Protein AF-A0A6G3SMY7-F1 (afdb_monomer)

Mean predicted aligned error: 5.24 Å

Sequence (106 aa):
ARAGHSLGAVRQVLLTHPHDGPAVELPALLPPAGRVPDGQVLTLISGHRVRAVAMDAPGTGYEVTGPEGERLLYLPPGAAPSGLPEQLDRSLDMVVLDVIGRPDAV

Nearest PDB structures (foldseek):
  8cbl-assembly1_E  TM=7.380E-01  e=1.452E+00  Homo sapiens
  9ey2-assembly1_E  TM=5.933E-01  e=1.200E+00  Homo sapiens
  9ey1-assembly1_E  TM=6.033E-01  e=2.573E+00  Homo sapiens
  8z1g-assembly1_A  TM=5.705E-01  e=5.178E+00  Homo sapiens

Foldseek 3Di:
DDPPPDDQPADAAEWWAAPPDDDDDDDPSHDDYDHAPAQDWDQDPQLKIWHWFAKPDGTTKIWIAHNVGAIETEHDELIAGPDDDPVCVDPHPYYHYHCPNCVPND

Secondary structure (DSSP, 8-state):
-BTTTB-TT---EE--S-TTSPPPP--TTSPPEE-PPTT-EEEPTTS-EEEEE-BSSSS-EEEEE-TT--EEEE--TT--BSS--GGGGSPPSEEE--TTT-TT--

pLDDT: mean 87.0, std 10.45, range [49.41, 96.81]

Organism: Streptomyces anulatus (NCBI:txid1892)

Radius of gyration: 14.19 Å; Cα contacts (8 Å, |Δi|>4): 180; chains: 1; bounding box: 31×36×30 Å

Structure (mmCIF, N/CA/C/O backbone):
data_AF-A0A6G3SMY7-F1
#
_entry.id   AF-A0A6G3SMY7-F1
#
loop_
_atom_site.group_PDB
_atom_site.id
_atom_site.type_symbol
_atom_site.label_atom_id
_atom_site.label_alt_id
_atom_site.label_comp_id
_atom_site.label_asym_id
_atom_site.label_entity_id
_atom_site.label_seq_id
_atom_site.pdbx_PDB_ins_code
_atom_site.Cartn_x
_atom_site.Cartn_y
_atom_site.Cartn_z
_atom_site.occupancy
_atom_site.B_iso_or_equiv
_atom_site.auth_seq_id
_atom_site.auth_comp_id
_atom_site.auth_asym_id
_atom_site.auth_atom_id
_atom_site.pdbx_PDB_model_num
ATOM 1 N N . ALA A 1 1 ? -15.317 6.825 -0.428 1.00 76.75 1 ALA A N 1
ATOM 2 C CA . ALA A 1 1 ? -15.037 7.347 -1.783 1.00 76.75 1 ALA A CA 1
ATOM 3 C C . ALA A 1 1 ? -15.687 6.403 -2.781 1.00 76.75 1 ALA A C 1
ATOM 5 O O . ALA A 1 1 ? -15.943 5.262 -2.409 1.00 76.75 1 ALA A O 1
ATOM 6 N N . ARG A 1 2 ? -15.983 6.840 -4.004 1.00 79.38 2 ARG A N 1
ATOM 7 C CA . ARG A 1 2 ? -16.473 5.949 -5.062 1.00 79.38 2 ARG A CA 1
ATOM 8 C C . ARG A 1 2 ? -15.649 6.189 -6.318 1.00 79.38 2 ARG A C 1
ATOM 10 O O . ARG A 1 2 ? -15.608 7.317 -6.809 1.00 79.38 2 ARG A O 1
ATOM 17 N N . ALA A 1 3 ? -15.009 5.136 -6.822 1.00 77.31 3 ALA A N 1
ATOM 18 C CA . ALA A 1 3 ? -14.220 5.199 -8.048 1.00 77.31 3 ALA A CA 1
ATOM 19 C C . ALA A 1 3 ? -15.041 5.822 -9.192 1.00 77.31 3 ALA A C 1
ATOM 21 O O . ALA A 1 3 ? -16.229 5.525 -9.350 1.00 77.31 3 ALA A O 1
ATOM 22 N N . GLY A 1 4 ? -14.429 6.754 -9.927 1.00 79.25 4 GLY A N 1
ATOM 23 C CA . GLY A 1 4 ? -15.070 7.484 -11.027 1.00 79.25 4 GLY A CA 1
ATOM 24 C C . GLY A 1 4 ? -16.178 8.472 -10.632 1.00 79.25 4 GLY A C 1
ATOM 25 O O . GLY A 1 4 ? -16.770 9.070 -11.519 1.00 79.25 4 GLY A O 1
ATOM 26 N N . HIS A 1 5 ? -16.477 8.655 -9.338 1.00 84.75 5 HIS A N 1
ATOM 27 C CA . HIS A 1 5 ? -17.589 9.507 -8.891 1.00 84.75 5 HIS A CA 1
ATOM 28 C C . HIS A 1 5 ? -17.195 10.503 -7.798 1.00 84.75 5 HIS A C 1
ATOM 30 O O . HIS A 1 5 ? -17.542 11.677 -7.883 1.00 84.75 5 HIS A O 1
ATOM 36 N N . SER A 1 6 ? -16.508 10.061 -6.738 1.00 86.19 6 SER A N 1
ATOM 37 C CA . SER A 1 6 ? -16.157 10.946 -5.623 1.00 86.19 6 SER A CA 1
ATOM 38 C C . SER A 1 6 ? -14.886 10.530 -4.892 1.00 86.19 6 SER A C 1
ATOM 40 O O . SER A 1 6 ? -14.689 9.363 -4.544 1.00 86.19 6 SER A O 1
ATOM 42 N N . LEU A 1 7 ? -14.058 11.529 -4.579 1.00 88.38 7 LEU A N 1
ATOM 43 C CA . LEU A 1 7 ? -12.830 11.377 -3.794 1.00 88.38 7 LEU A CA 1
ATOM 44 C C . LEU A 1 7 ? -12.930 11.985 -2.386 1.00 88.38 7 LEU A C 1
ATOM 46 O O . LEU A 1 7 ? -12.088 11.694 -1.549 1.00 88.38 7 LEU A O 1
ATOM 50 N N . GLY A 1 8 ? -13.988 12.741 -2.065 1.00 87.50 8 GLY A N 1
ATOM 51 C CA . GLY A 1 8 ? -14.098 13.499 -0.800 1.00 87.50 8 GLY A CA 1
ATOM 52 C C . GLY A 1 8 ? -14.148 12.668 0.496 1.00 87.50 8 GLY A C 1
ATOM 53 O O . GLY A 1 8 ? -14.113 13.208 1.599 1.00 87.50 8 GLY A O 1
ATOM 54 N N . ALA A 1 9 ? -14.223 11.342 0.385 1.00 89.56 9 ALA A N 1
ATOM 55 C CA . ALA A 1 9 ? -14.131 10.426 1.521 1.00 89.56 9 ALA A CA 1
ATOM 56 C C . ALA A 1 9 ? -12.773 9.705 1.613 1.00 89.56 9 ALA A C 1
ATOM 58 O O . ALA A 1 9 ? -12.607 8.870 2.496 1.00 89.56 9 ALA A O 1
ATOM 59 N N . VAL A 1 10 ? -11.809 10.005 0.735 1.00 92.38 10 VAL A N 1
ATOM 60 C CA . VAL A 1 10 ? -10.422 9.539 0.880 1.00 92.38 10 VAL A CA 1
ATOM 61 C C . VAL A 1 10 ? -9.772 10.294 2.037 1.00 92.38 10 VAL A C 1
ATOM 63 O O . VAL A 1 10 ? -9.892 11.513 2.134 1.00 92.38 10 VAL A O 1
ATOM 66 N N . ARG A 1 11 ? -9.114 9.562 2.939 1.00 90.69 11 ARG A N 1
ATOM 67 C CA . ARG A 1 11 ? -8.450 10.127 4.129 1.00 90.69 11 ARG A CA 1
ATOM 68 C C . ARG A 1 11 ? -6.954 9.860 4.183 1.00 90.69 11 ARG A C 1
ATOM 70 O O . ARG A 1 11 ? -6.263 10.532 4.932 1.00 90.69 11 ARG A O 1
ATOM 77 N N . GLN A 1 12 ? -6.469 8.930 3.370 1.00 93.94 12 GLN A N 1
ATOM 78 C CA . GLN A 1 12 ? -5.061 8.588 3.271 1.00 93.94 12 GLN A CA 1
ATOM 79 C C . GLN A 1 12 ? -4.723 8.318 1.808 1.00 93.94 12 GLN A C 1
ATOM 81 O O . GLN A 1 12 ? -5.484 7.642 1.115 1.00 93.94 12 GLN A O 1
ATOM 86 N N . VAL A 1 13 ? -3.582 8.836 1.359 1.00 95.06 13 VAL A N 1
ATOM 87 C CA . VAL A 1 13 ? -2.988 8.534 0.052 1.00 95.06 13 VAL A CA 1
ATOM 88 C C . VAL A 1 13 ? -1.538 8.130 0.284 1.00 95.06 13 VAL A C 1
ATOM 90 O O . VAL A 1 13 ? -0.820 8.795 1.035 1.00 95.06 13 VAL A O 1
ATOM 93 N N . LEU A 1 14 ? -1.119 7.024 -0.328 1.00 95.19 14 LEU A N 1
ATOM 94 C CA . LEU A 1 14 ? 0.244 6.510 -0.244 1.00 95.19 14 LEU A CA 1
ATOM 95 C C . LEU A 1 14 ? 0.807 6.308 -1.646 1.00 95.19 14 LEU A C 1
ATOM 97 O O . LEU A 1 14 ? 0.117 5.806 -2.532 1.00 95.19 14 LEU A O 1
ATOM 101 N N . LEU A 1 15 ? 2.054 6.721 -1.843 1.00 94.38 15 LEU A N 1
ATOM 102 C CA . LEU A 1 15 ? 2.754 6.580 -3.114 1.00 94.38 15 LEU A CA 1
ATOM 103 C C . LEU A 1 15 ? 3.459 5.232 -3.182 1.00 94.38 15 LEU A C 1
ATOM 105 O O . LEU A 1 15 ? 4.127 4.825 -2.239 1.00 94.38 15 LEU A O 1
ATOM 109 N N . THR A 1 16 ? 3.346 4.578 -4.332 1.00 92.56 16 THR A N 1
ATOM 110 C CA . THR A 1 16 ? 3.884 3.227 -4.552 1.00 92.56 16 THR A CA 1
ATOM 111 C C . THR A 1 16 ? 4.955 3.189 -5.641 1.00 92.56 16 THR A C 1
ATOM 113 O O . THR A 1 16 ? 5.670 2.202 -5.761 1.00 92.56 16 THR A O 1
ATOM 116 N N . HIS A 1 17 ? 5.079 4.257 -6.438 1.00 88.75 17 HIS A N 1
ATOM 117 C CA . HIS A 1 17 ? 6.080 4.392 -7.503 1.00 88.75 17 HIS A CA 1
ATOM 118 C C . HIS A 1 17 ? 7.504 4.514 -6.919 1.00 88.75 17 HIS A C 1
ATOM 120 O O . HIS A 1 17 ? 7.634 4.725 -5.711 1.00 88.75 17 HIS A O 1
ATOM 126 N N . PRO A 1 18 ? 8.574 4.418 -7.723 1.00 87.44 18 PRO A N 1
ATOM 127 C CA . PRO A 1 18 ? 9.947 4.609 -7.246 1.00 87.44 18 PRO A CA 1
ATOM 128 C C . PRO A 1 18 ? 10.139 5.949 -6.521 1.00 87.44 18 PRO A C 1
ATOM 130 O O . PRO A 1 18 ? 9.499 6.934 -6.880 1.00 87.44 18 PRO A O 1
ATOM 133 N N . HIS A 1 19 ? 11.013 6.004 -5.514 1.00 82.56 19 HIS A N 1
ATOM 134 C CA . HIS A 1 19 ? 11.277 7.238 -4.756 1.00 82.56 19 HIS A CA 1
ATOM 135 C C . HIS A 1 19 ? 11.823 8.361 -5.644 1.00 82.56 19 HIS A C 1
ATOM 137 O O . HIS A 1 19 ? 11.362 9.494 -5.541 1.00 82.56 19 HIS A O 1
ATOM 143 N N . ASP A 1 20 ? 12.714 8.006 -6.569 1.00 84.69 20 ASP A N 1
ATOM 144 C CA . ASP A 1 20 ? 13.328 8.923 -7.536 1.00 84.69 20 ASP A CA 1
ATOM 145 C C . ASP A 1 20 ? 12.568 8.958 -8.876 1.00 84.69 20 ASP A C 1
ATOM 147 O O . ASP A 1 20 ? 13.112 9.324 -9.918 1.00 84.69 20 ASP A O 1
ATOM 151 N N . GLY A 1 21 ? 11.308 8.510 -8.873 1.00 82.06 21 GLY A N 1
ATOM 152 C CA . GLY A 1 21 ? 10.437 8.537 -10.043 1.00 82.06 21 GLY A CA 1
ATOM 153 C C . GLY A 1 21 ? 9.932 9.948 -10.376 1.00 82.06 21 GLY A C 1
ATOM 154 O O . GLY A 1 21 ? 10.098 10.882 -9.589 1.00 82.06 21 GLY A O 1
ATOM 155 N N . PRO A 1 22 ? 9.283 10.127 -11.541 1.00 85.31 22 PRO A N 1
ATOM 156 C CA . PRO A 1 22 ? 8.666 11.401 -11.887 1.00 85.31 22 PRO A CA 1
ATOM 157 C C . PRO A 1 22 ? 7.606 11.788 -10.851 1.00 85.31 22 PRO A C 1
ATOM 159 O O . PRO A 1 22 ? 6.915 10.929 -10.298 1.00 85.31 22 PRO A O 1
ATOM 162 N N . ALA A 1 23 ? 7.454 13.094 -10.623 1.00 83.19 23 ALA A N 1
ATOM 163 C CA . ALA A 1 23 ? 6.419 13.607 -9.739 1.00 83.19 23 ALA A CA 1
ATOM 164 C C . ALA A 1 23 ? 5.034 13.130 -10.202 1.00 83.19 23 ALA A C 1
ATOM 166 O O . ALA A 1 23 ? 4.684 13.233 -11.378 1.00 83.19 23 ALA A O 1
ATOM 167 N N . VAL A 1 24 ? 4.244 12.618 -9.259 1.00 86.25 24 VAL A N 1
ATOM 168 C CA . VAL A 1 24 ? 2.866 12.203 -9.519 1.00 86.25 24 VAL A CA 1
ATOM 169 C C . VAL A 1 24 ? 1.940 13.367 -9.208 1.00 86.25 24 VAL A C 1
ATOM 171 O O . VAL A 1 24 ? 1.830 13.793 -8.058 1.00 86.25 24 VAL A O 1
ATOM 174 N N . GLU A 1 25 ? 1.255 13.866 -10.232 1.00 88.31 25 GLU A N 1
ATOM 175 C CA . GLU A 1 25 ? 0.182 14.837 -10.048 1.00 88.31 25 GLU A CA 1
ATOM 176 C C . GLU A 1 25 ? -1.027 14.162 -9.394 1.00 88.31 25 GLU A C 1
ATOM 178 O O . GLU A 1 25 ? -1.522 13.132 -9.856 1.00 88.31 25 GLU A O 1
ATOM 183 N N . LEU A 1 26 ? -1.511 14.751 -8.300 1.00 87.94 26 LEU A N 1
ATOM 184 C CA . LEU A 1 26 ? -2.683 14.265 -7.581 1.00 87.94 26 LEU A CA 1
ATOM 185 C C . LEU A 1 26 ? -3.863 15.219 -7.780 1.00 87.94 26 LEU A C 1
ATOM 187 O O . LEU A 1 26 ? -3.681 16.437 -7.716 1.00 87.94 26 LEU A O 1
ATOM 191 N N . PRO A 1 27 ? -5.091 14.696 -7.949 1.00 89.00 27 PRO A N 1
ATOM 192 C CA . PRO A 1 27 ? -6.291 15.518 -7.914 1.00 89.00 27 PRO A CA 1
ATOM 193 C C . PRO A 1 27 ? -6.353 16.374 -6.645 1.00 89.00 27 PRO A C 1
ATOM 195 O O . PRO A 1 27 ? -6.180 15.859 -5.543 1.00 89.00 27 PRO A O 1
ATOM 198 N N . ALA A 1 28 ? -6.699 17.656 -6.786 1.00 88.06 28 ALA A N 1
ATOM 199 C CA . ALA A 1 28 ? -6.720 18.620 -5.677 1.00 88.06 28 ALA A CA 1
ATOM 200 C C . ALA A 1 28 ? -7.645 18.236 -4.501 1.00 88.06 28 ALA A C 1
ATOM 202 O O . ALA A 1 28 ? -7.488 18.743 -3.397 1.00 88.06 28 ALA A O 1
ATOM 203 N N . LEU A 1 29 ? -8.621 17.349 -4.730 1.00 89.00 29 LEU A N 1
ATOM 204 C CA . LEU A 1 29 ? -9.540 16.853 -3.697 1.00 89.00 29 LEU A CA 1
ATOM 205 C C . LEU A 1 29 ? -8.932 15.757 -2.809 1.00 89.00 29 LEU A C 1
ATOM 207 O O . LEU A 1 29 ? -9.571 15.345 -1.839 1.00 89.00 29 LEU A O 1
ATOM 211 N N . LEU A 1 30 ? -7.753 15.239 -3.155 1.00 91.81 30 LEU A N 1
ATOM 212 C CA . LEU A 1 30 ? -7.062 14.244 -2.348 1.00 91.81 30 LEU A CA 1
ATOM 213 C C . LEU A 1 30 ? -6.265 14.908 -1.221 1.00 91.81 30 LEU A C 1
ATOM 215 O O . LEU A 1 30 ? -5.719 15.996 -1.405 1.00 91.81 30 LEU A O 1
ATOM 219 N N . PRO A 1 31 ? -6.151 14.244 -0.058 1.00 92.62 31 PRO A N 1
ATOM 220 C CA . PRO A 1 31 ? -5.191 14.664 0.948 1.00 92.62 31 PRO A CA 1
ATOM 221 C C . PRO A 1 31 ? -3.757 14.526 0.404 1.00 92.62 31 PRO A C 1
ATOM 223 O O . PRO A 1 31 ? -3.531 13.767 -0.546 1.00 92.62 31 PRO A O 1
ATOM 226 N N . PRO A 1 32 ? -2.776 15.208 1.023 1.00 92.19 32 PRO A N 1
ATOM 227 C CA . PRO A 1 32 ? -1.374 15.050 0.665 1.00 92.19 32 PRO A CA 1
ATOM 228 C C . PRO A 1 32 ? -0.951 13.579 0.653 1.00 92.19 32 PRO A C 1
ATOM 230 O O . PRO A 1 32 ? -1.273 12.810 1.563 1.0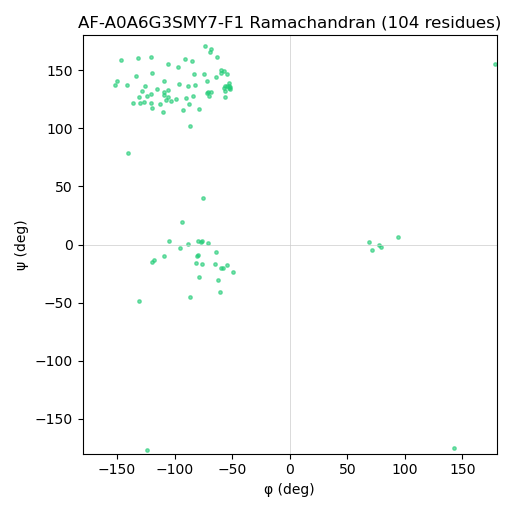0 92.19 32 PRO A O 1
ATOM 233 N N . ALA A 1 33 ? -0.216 13.199 -0.387 1.00 93.62 33 ALA A N 1
ATOM 234 C CA . ALA A 1 33 ? 0.394 11.887 -0.476 1.00 93.62 33 ALA A CA 1
ATOM 235 C C . ALA A 1 33 ? 1.560 11.754 0.503 1.00 93.62 33 ALA A C 1
ATOM 237 O O . ALA A 1 33 ? 2.380 12.662 0.641 1.00 93.62 33 ALA A O 1
ATOM 238 N N . GLY A 1 34 ? 1.666 10.579 1.113 1.00 93.12 34 GLY A N 1
ATOM 239 C CA . GLY A 1 34 ? 2.829 10.181 1.892 1.00 93.12 34 GLY A CA 1
ATOM 240 C C . GLY A 1 34 ? 3.431 8.872 1.405 1.00 93.12 34 GLY A C 1
ATOM 241 O O . GLY A 1 34 ? 2.967 8.252 0.446 1.00 93.12 34 GLY A O 1
ATOM 242 N N . ARG A 1 35 ? 4.455 8.430 2.123 1.00 93.38 35 ARG A N 1
ATOM 243 C CA . ARG A 1 35 ? 4.988 7.071 2.060 1.00 93.38 35 ARG A CA 1
ATOM 244 C C . ARG A 1 35 ? 5.186 6.587 3.482 1.00 93.38 35 ARG A C 1
ATOM 246 O O . ARG A 1 35 ? 5.538 7.376 4.358 1.00 93.38 35 ARG A O 1
ATOM 253 N N . VAL A 1 36 ? 4.962 5.300 3.707 1.00 94.50 36 VAL A N 1
ATOM 254 C CA . VAL A 1 36 ? 5.454 4.657 4.927 1.00 94.50 36 VAL A CA 1
ATOM 255 C C . VAL A 1 36 ? 6.911 4.269 4.666 1.00 94.50 36 VAL A C 1
ATOM 257 O O . VAL A 1 36 ? 7.154 3.651 3.629 1.00 94.50 36 VAL A O 1
ATOM 260 N N . PRO A 1 37 ? 7.868 4.642 5.534 1.00 87.12 37 PRO A N 1
ATOM 261 C CA . PRO A 1 37 ? 9.252 4.205 5.387 1.00 87.12 37 PRO A CA 1
ATOM 262 C C . PRO A 1 37 ? 9.363 2.678 5.435 1.00 87.12 37 PRO A C 1
ATOM 264 O O . PRO A 1 37 ? 8.573 2.020 6.116 1.00 87.12 37 PRO A O 1
ATOM 267 N N . ASP A 1 38 ? 10.357 2.119 4.752 1.00 79.50 38 ASP A N 1
ATOM 268 C CA . ASP A 1 38 ? 10.556 0.670 4.686 1.00 79.50 38 ASP A CA 1
ATOM 269 C C . ASP A 1 38 ? 10.653 0.034 6.082 1.00 79.50 38 ASP A C 1
ATOM 271 O O . ASP A 1 38 ? 11.289 0.565 6.997 1.00 79.50 38 ASP A O 1
ATOM 275 N N . GLY A 1 39 ? 9.970 -1.100 6.264 1.00 76.00 39 GLY A N 1
ATOM 276 C CA . GLY A 1 39 ? 9.906 -1.824 7.538 1.00 76.00 39 GLY A CA 1
ATOM 277 C C . GLY A 1 39 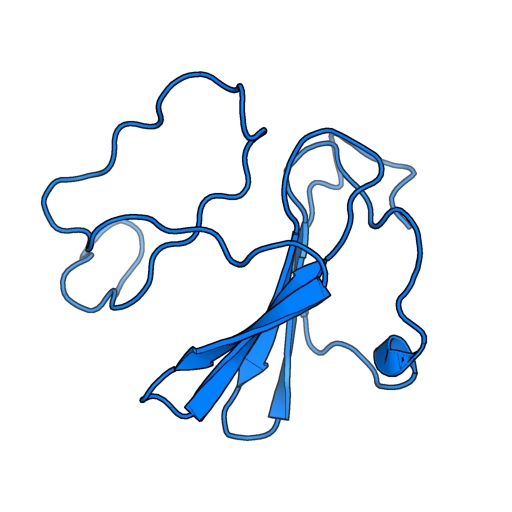? 9.067 -1.151 8.632 1.00 76.00 39 GLY A C 1
ATOM 278 O O . GLY A 1 39 ? 8.869 -1.748 9.690 1.00 76.00 39 GLY A O 1
ATOM 279 N N . GLN A 1 40 ? 8.541 0.056 8.399 1.00 90.38 40 GLN A N 1
ATOM 280 C CA . GLN A 1 40 ? 7.686 0.757 9.355 1.00 90.38 40 GLN A CA 1
ATOM 281 C C . GLN A 1 40 ? 6.203 0.445 9.140 1.00 90.38 40 GLN A C 1
ATOM 283 O O . GLN A 1 40 ? 5.763 0.029 8.063 1.00 90.38 40 GLN A O 1
ATOM 288 N N . VAL A 1 41 ? 5.421 0.691 10.194 1.00 94.88 41 VAL A N 1
ATOM 289 C CA . VAL A 1 41 ? 3.961 0.563 10.193 1.00 94.88 41 VAL A CA 1
ATOM 290 C C . VAL A 1 41 ? 3.329 1.908 10.536 1.00 94.88 41 VAL A C 1
ATOM 292 O O . VAL A 1 41 ? 3.552 2.461 11.610 1.00 94.88 41 VAL A O 1
ATOM 295 N N . LEU A 1 42 ? 2.490 2.415 9.641 1.00 96.06 42 LEU A N 1
ATOM 296 C CA . LEU A 1 42 ? 1.615 3.554 9.875 1.00 96.06 42 LEU A CA 1
ATOM 297 C C . LEU A 1 42 ? 0.300 3.064 10.487 1.00 96.06 42 LEU A C 1
ATOM 299 O O . LEU A 1 42 ? -0.420 2.279 9.874 1.00 96.06 42 LEU A O 1
ATOM 303 N N . THR A 1 43 ? -0.036 3.550 11.680 1.00 96.44 43 THR A N 1
ATOM 304 C CA . THR A 1 43 ? -1.341 3.299 12.309 1.00 96.44 43 THR A CA 1
ATOM 305 C C . THR A 1 43 ? -2.254 4.493 12.071 1.00 96.44 43 THR A C 1
ATOM 307 O O . THR A 1 43 ? -1.896 5.627 12.385 1.00 96.44 43 THR A O 1
ATOM 310 N N . LEU A 1 44 ? -3.430 4.244 11.504 1.00 94.75 4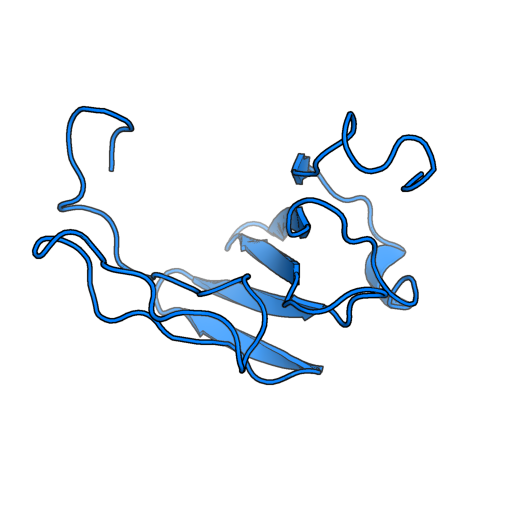4 LEU A N 1
ATOM 311 C CA . LEU A 1 44 ? -4.417 5.269 11.188 1.00 94.75 44 LEU A CA 1
ATOM 312 C C . LEU A 1 44 ? -5.476 5.360 12.286 1.00 94.75 44 LEU A C 1
ATOM 314 O O . LEU A 1 44 ? -5.825 4.367 12.923 1.00 94.75 44 LEU A O 1
ATOM 318 N N . ILE A 1 45 ? -6.072 6.545 12.439 1.00 93.31 45 ILE A N 1
ATOM 319 C CA . ILE A 1 45 ? -7.164 6.776 13.403 1.00 93.31 45 ILE A CA 1
ATOM 320 C C . ILE A 1 45 ? -8.394 5.893 13.139 1.00 93.31 45 ILE A C 1
ATOM 322 O O . ILE A 1 45 ? -9.220 5.698 14.020 1.00 93.31 45 ILE A O 1
ATOM 326 N N . SER A 1 46 ? -8.523 5.366 11.917 1.00 91.69 46 SER A N 1
ATOM 327 C CA . SER A 1 46 ? -9.572 4.433 11.503 1.00 91.69 46 SER A CA 1
ATOM 328 C C . SER A 1 46 ? -9.346 3.000 12.002 1.00 91.69 46 SER A C 1
ATOM 330 O O . SER A 1 46 ? -10.072 2.102 11.588 1.00 91.69 46 SER A O 1
ATOM 332 N N . GLY A 1 47 ? -8.297 2.754 12.793 1.00 95.81 47 GLY A N 1
ATOM 333 C CA . GLY A 1 47 ? -7.894 1.421 13.250 1.00 95.81 47 GLY A CA 1
ATOM 334 C C . GLY A 1 47 ? -7.127 0.599 12.210 1.00 95.81 47 GLY A C 1
ATOM 335 O O . GLY A 1 47 ? -6.668 -0.497 12.516 1.00 95.81 47 GLY A O 1
ATOM 336 N N . HIS A 1 48 ? -6.936 1.128 10.998 1.00 96.81 48 HIS A N 1
ATOM 337 C CA . HIS A 1 48 ? -6.138 0.463 9.971 1.00 96.81 48 HIS A CA 1
ATOM 338 C C . HIS A 1 48 ? -4.644 0.565 10.286 1.00 96.81 48 HIS A C 1
ATOM 340 O O . HIS A 1 48 ? -4.166 1.585 10.792 1.00 96.81 48 HIS A O 1
ATOM 346 N N . ARG A 1 49 ? -3.892 -0.470 9.915 1.00 96.62 49 ARG A N 1
ATOM 347 C CA . ARG A 1 49 ? -2.427 -0.496 9.977 1.00 96.62 49 ARG A CA 1
ATOM 348 C C . ARG A 1 49 ? -1.869 -0.726 8.582 1.00 96.62 49 ARG A C 1
ATOM 350 O O . ARG A 1 49 ? -2.303 -1.646 7.902 1.00 96.62 49 ARG A O 1
ATOM 357 N N . VAL A 1 50 ? -0.924 0.107 8.160 1.00 96.50 50 VAL A N 1
ATOM 358 C CA . VAL A 1 50 ? -0.286 0.027 6.842 1.00 96.50 50 VAL A CA 1
ATOM 359 C C . VAL A 1 50 ? 1.205 -0.191 7.027 1.00 96.50 50 VAL A C 1
ATOM 361 O O . VAL A 1 50 ? 1.888 0.663 7.585 1.00 96.50 50 VAL A O 1
ATOM 364 N N . ARG A 1 51 ? 1.720 -1.316 6.546 1.00 94.12 51 ARG A N 1
ATOM 365 C CA . ARG A 1 51 ? 3.140 -1.663 6.590 1.00 94.12 51 ARG A CA 1
ATOM 366 C C . ARG A 1 51 ? 3.770 -1.519 5.211 1.00 94.12 51 ARG A C 1
ATOM 368 O O . ARG A 1 51 ? 3.217 -2.043 4.247 1.00 94.12 51 ARG A O 1
ATOM 375 N N . ALA A 1 52 ? 4.930 -0.871 5.128 1.00 93.50 52 ALA A N 1
ATOM 376 C CA . ALA A 1 52 ? 5.746 -0.886 3.914 1.00 93.50 52 ALA A CA 1
ATOM 377 C C . ALA A 1 52 ? 6.389 -2.265 3.715 1.00 93.50 52 ALA A C 1
ATOM 379 O O . ALA A 1 52 ? 7.005 -2.808 4.635 1.00 93.50 52 ALA A O 1
ATOM 380 N N . VAL A 1 53 ? 6.250 -2.819 2.513 1.00 90.94 53 VAL A N 1
ATOM 381 C CA . VAL A 1 53 ? 6.832 -4.101 2.108 1.00 90.94 53 VAL A CA 1
ATOM 382 C C . VAL A 1 53 ? 7.957 -3.830 1.114 1.00 90.94 53 VAL A C 1
ATOM 384 O O . VAL A 1 53 ? 7.760 -3.118 0.126 1.00 90.94 53 VAL A O 1
ATOM 387 N N . ALA A 1 54 ? 9.130 -4.399 1.388 1.00 88.06 54 ALA A N 1
ATOM 388 C CA . ALA A 1 54 ? 10.298 -4.284 0.524 1.00 88.06 54 ALA A CA 1
ATOM 389 C C . ALA A 1 54 ? 10.070 -5.043 -0.791 1.00 88.06 54 ALA A C 1
ATOM 391 O O . ALA A 1 54 ? 9.629 -6.194 -0.775 1.00 88.06 54 ALA A O 1
ATOM 392 N N . MET A 1 55 ? 10.355 -4.386 -1.915 1.00 89.06 55 MET A N 1
ATOM 393 C CA . MET A 1 55 ? 10.102 -4.884 -3.270 1.00 89.06 55 MET A CA 1
ATOM 394 C C . MET A 1 55 ? 11.404 -5.319 -3.957 1.00 89.06 55 MET A C 1
ATOM 396 O O . MET A 1 55 ? 12.482 -4.832 -3.620 1.00 89.06 55 MET A O 1
ATOM 400 N N . ASP A 1 56 ? 11.303 -6.222 -4.930 1.00 90.06 56 ASP A N 1
ATOM 401 C CA . ASP A 1 56 ? 12.411 -6.669 -5.790 1.00 90.06 56 ASP A CA 1
ATOM 402 C C . ASP A 1 56 ? 12.718 -5.706 -6.952 1.00 90.06 56 ASP A C 1
ATOM 404 O O . ASP A 1 56 ? 13.742 -5.822 -7.625 1.00 90.06 56 ASP A O 1
ATOM 408 N N . ALA A 1 57 ? 11.835 -4.732 -7.158 1.00 89.00 57 ALA A N 1
ATOM 409 C CA . ALA A 1 57 ? 11.928 -3.678 -8.150 1.00 89.00 57 ALA A CA 1
ATOM 410 C C . ALA A 1 57 ? 11.643 -2.309 -7.501 1.00 89.00 57 ALA A C 1
ATOM 412 O O . ALA A 1 57 ? 11.040 -2.243 -6.425 1.00 89.00 57 ALA A O 1
ATOM 413 N N . PRO A 1 58 ? 12.055 -1.192 -8.130 1.00 88.31 58 PRO A N 1
ATOM 414 C CA . PRO A 1 58 ? 11.839 0.140 -7.576 1.00 88.31 58 PRO A CA 1
ATOM 415 C C . PRO A 1 58 ? 10.359 0.449 -7.289 1.00 88.31 58 PRO A C 1
ATOM 417 O O . PRO A 1 58 ? 9.507 0.370 -8.171 1.00 88.31 58 PRO A O 1
ATOM 420 N N . GLY A 1 59 ? 10.062 0.866 -6.057 1.00 89.75 59 GLY A N 1
ATOM 421 C CA . GLY A 1 59 ? 8.705 1.158 -5.592 1.00 89.75 59 GLY A CA 1
ATOM 422 C C . GLY A 1 59 ? 8.495 0.719 -4.145 1.00 89.75 59 GLY A C 1
ATOM 423 O O . GLY A 1 59 ? 9.431 0.278 -3.483 1.00 89.75 59 GLY A O 1
ATOM 424 N N . THR A 1 60 ? 7.264 0.843 -3.654 1.00 92.19 60 THR A N 1
ATOM 425 C CA . THR A 1 60 ? 6.890 0.397 -2.303 1.00 92.19 60 THR A CA 1
ATOM 426 C C . THR A 1 60 ? 5.557 -0.334 -2.358 1.00 92.19 60 THR A C 1
ATOM 428 O O . THR A 1 60 ? 4.556 0.240 -2.793 1.00 92.19 60 THR A O 1
ATOM 431 N N . GLY A 1 61 ? 5.541 -1.590 -1.910 1.00 93.19 61 GLY A N 1
ATOM 432 C CA . GLY A 1 61 ? 4.301 -2.317 -1.658 1.00 93.19 61 GLY A CA 1
ATOM 433 C C . GLY A 1 61 ? 3.761 -2.015 -0.267 1.00 93.19 61 GLY A C 1
ATOM 434 O O . GLY A 1 61 ? 4.504 -1.605 0.627 1.00 93.19 61 GLY A O 1
ATOM 435 N N . TYR A 1 62 ? 2.462 -2.229 -0.078 1.00 95.44 62 TYR A N 1
ATOM 436 C CA . TYR A 1 62 ? 1.816 -2.002 1.210 1.00 95.44 62 TYR A CA 1
ATOM 437 C C . TYR A 1 62 ? 0.962 -3.190 1.613 1.00 95.44 62 TYR A C 1
ATOM 439 O O . TYR A 1 62 ? 0.066 -3.601 0.878 1.00 95.44 62 TYR A O 1
ATOM 447 N N . GLU A 1 63 ? 1.202 -3.692 2.820 1.00 94.31 63 GLU A N 1
ATOM 448 C CA . GLU A 1 63 ? 0.229 -4.530 3.506 1.00 94.31 63 GLU A CA 1
ATOM 449 C C . GLU A 1 63 ? -0.683 -3.635 4.340 1.00 94.31 63 GLU A C 1
ATOM 451 O O . GLU A 1 63 ? -0.212 -2.844 5.159 1.00 94.31 63 GLU A O 1
ATOM 456 N N . VAL A 1 64 ? -1.988 -3.771 4.142 1.00 95.56 64 VAL A N 1
ATOM 457 C CA . VAL A 1 64 ? -3.027 -3.065 4.883 1.00 95.56 64 VAL A CA 1
ATOM 458 C C . VAL A 1 64 ? -3.788 -4.076 5.721 1.00 95.56 64 VAL A C 1
ATOM 460 O O . VAL A 1 64 ? -4.382 -5.007 5.186 1.00 95.56 64 VAL A O 1
ATOM 463 N N . THR A 1 65 ? -3.785 -3.880 7.035 1.00 95.62 65 THR A N 1
ATOM 464 C CA . THR A 1 65 ? -4.634 -4.615 7.972 1.00 95.62 65 THR A CA 1
ATOM 465 C C . THR A 1 65 ? -5.798 -3.729 8.400 1.00 95.62 65 THR A C 1
ATOM 467 O O . THR A 1 65 ? -5.575 -2.621 8.904 1.00 95.62 65 THR A O 1
ATOM 470 N N . GLY A 1 66 ? -7.025 -4.206 8.199 1.00 95.62 66 GLY A N 1
ATOM 471 C CA . GLY A 1 66 ? -8.252 -3.577 8.672 1.00 95.62 66 GLY A CA 1
ATOM 472 C C . GLY A 1 66 ? -8.394 -3.640 10.198 1.00 95.62 66 GLY A C 1
ATOM 473 O O . GLY A 1 66 ? -7.665 -4.379 10.868 1.00 95.62 66 GLY A O 1
ATOM 474 N N . PRO A 1 67 ? -9.320 -2.858 10.775 1.00 96.00 67 PRO A N 1
ATOM 475 C CA . PRO A 1 67 ? -9.569 -2.857 12.216 1.00 96.00 67 PRO A CA 1
ATOM 476 C C . PRO A 1 67 ? -10.054 -4.222 12.728 1.00 96.00 67 PRO A C 1
ATOM 478 O O . PRO A 1 67 ? -9.700 -4.601 13.841 1.00 96.00 67 PRO A O 1
ATOM 481 N N . GLU A 1 68 ? -10.771 -4.982 11.894 1.00 94.75 68 GLU A N 1
ATOM 482 C CA . GLU A 1 68 ? -11.258 -6.333 12.210 1.00 94.75 68 GLU A CA 1
ATOM 483 C C . GLU A 1 68 ? -10.242 -7.430 11.851 1.00 94.75 68 GLU A C 1
ATOM 485 O O . GLU A 1 68 ? -10.469 -8.615 12.085 1.00 94.75 68 GLU A O 1
ATOM 490 N N . GLY A 1 69 ? -9.080 -7.036 11.322 1.00 92.81 69 GL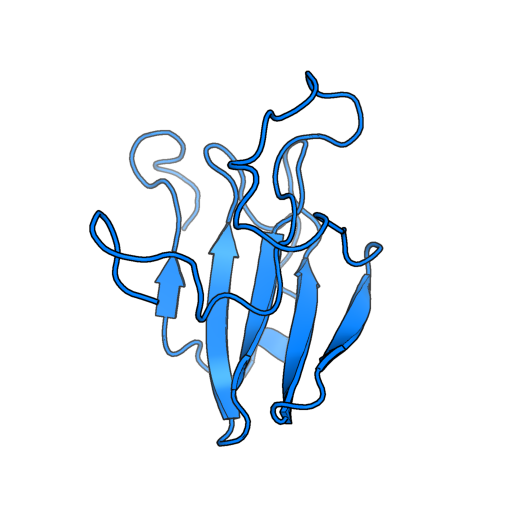Y A N 1
ATOM 491 C CA . GLY A 1 69 ? -7.976 -7.937 11.019 1.00 92.81 69 GLY A CA 1
ATOM 492 C C . GLY A 1 69 ? -7.935 -8.458 9.587 1.00 92.81 69 GLY A C 1
ATOM 493 O O . GLY A 1 69 ? -7.058 -9.277 9.321 1.00 92.81 69 GLY A O 1
ATOM 494 N N . GLU A 1 70 ? -8.796 -7.984 8.675 1.00 94.88 70 GLU A N 1
ATOM 495 C CA . GLU A 1 70 ? -8.694 -8.340 7.254 1.00 94.88 70 GLU A CA 1
ATOM 496 C C . GLU A 1 70 ? -7.381 -7.814 6.672 1.00 94.88 70 GLU A C 1
ATOM 498 O O . GLU A 1 70 ? -6.923 -6.728 7.038 1.00 94.88 70 GLU A O 1
ATOM 503 N N . ARG A 1 71 ? -6.760 -8.560 5.761 1.00 94.25 71 ARG A N 1
ATOM 504 C CA . ARG A 1 71 ? -5.429 -8.253 5.233 1.00 94.25 71 ARG A CA 1
ATOM 505 C C . ARG A 1 71 ? -5.418 -8.195 3.718 1.00 94.25 71 ARG A C 1
ATOM 507 O O . ARG A 1 71 ? -5.713 -9.172 3.033 1.00 94.25 71 ARG A O 1
ATOM 514 N N . LEU A 1 72 ? -4.986 -7.045 3.214 1.00 95.44 72 LEU A N 1
ATOM 515 C CA .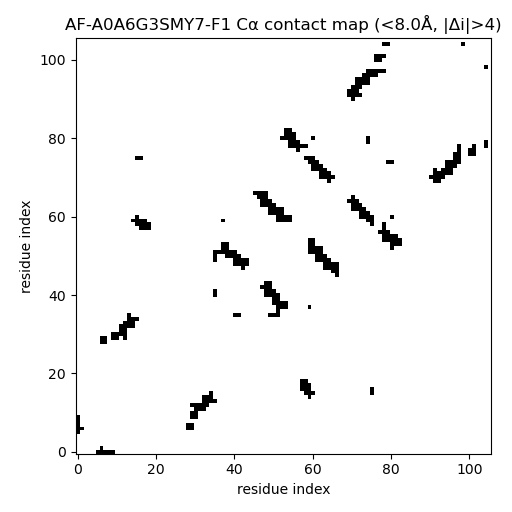 LEU A 1 72 ? -4.749 -6.786 1.802 1.00 95.44 72 LEU A CA 1
ATOM 516 C C . LEU A 1 72 ? -3.265 -6.516 1.565 1.00 95.44 72 LEU A C 1
ATOM 518 O O . LEU A 1 72 ? -2.669 -5.703 2.267 1.00 95.44 72 LEU A O 1
ATOM 522 N N . LEU A 1 73 ? -2.687 -7.133 0.539 1.00 93.62 73 LEU A N 1
ATOM 523 C CA . LEU A 1 73 ? -1.370 -6.776 0.013 1.00 93.62 73 LEU A CA 1
ATOM 524 C C . LEU A 1 73 ? -1.528 -6.080 -1.339 1.00 93.62 73 LEU A C 1
ATOM 526 O O . LEU A 1 73 ? -2.122 -6.639 -2.255 1.00 93.62 73 LEU A O 1
ATOM 530 N N . TYR A 1 74 ? -0.982 -4.875 -1.467 1.00 94.75 74 TYR A N 1
ATOM 531 C CA . TYR A 1 74 ? -0.844 -4.177 -2.742 1.00 94.75 74 TYR A CA 1
ATOM 532 C C . TYR A 1 74 ? 0.611 -4.214 -3.208 1.00 94.75 74 TYR A C 1
ATOM 534 O O . TYR A 1 74 ? 1.509 -3.783 -2.474 1.00 94.75 74 TYR A O 1
ATOM 542 N N . LEU A 1 75 ? 0.819 -4.668 -4.442 1.00 92.31 75 LEU A N 1
ATOM 543 C CA . LEU A 1 75 ? 2.106 -4.677 -5.127 1.00 92.31 75 LEU A CA 1
ATOM 544 C C . LEU A 1 75 ? 2.109 -3.634 -6.256 1.00 92.31 75 LEU A C 1
ATOM 546 O O . LEU A 1 75 ? 1.163 -3.592 -7.049 1.00 92.31 75 LEU A O 1
ATOM 550 N N . PRO A 1 76 ? 3.146 -2.779 -6.354 1.00 91.81 76 PRO A N 1
ATOM 551 C CA . PRO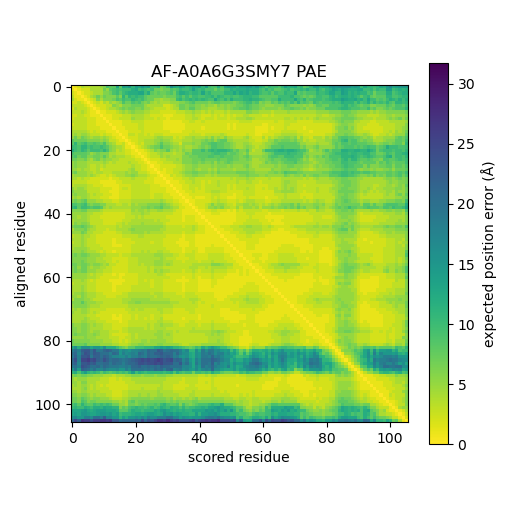 A 1 76 ? 3.313 -1.895 -7.498 1.00 91.81 76 PRO A CA 1
ATOM 552 C C . PRO A 1 76 ? 3.371 -2.694 -8.810 1.00 91.81 76 PRO A C 1
ATOM 554 O O . PRO A 1 76 ? 3.880 -3.817 -8.814 1.00 91.81 76 PRO A O 1
ATOM 557 N N . PRO A 1 77 ? 2.913 -2.121 -9.938 1.00 89.75 77 PRO A N 1
ATOM 558 C CA . PRO A 1 77 ? 3.062 -2.758 -11.242 1.00 89.75 77 PRO A CA 1
ATOM 559 C C . PRO A 1 77 ? 4.514 -3.154 -11.508 1.00 89.75 77 PRO A C 1
ATOM 561 O O . PRO A 1 77 ? 5.425 -2.368 -11.241 1.00 89.75 77 PRO A O 1
ATOM 564 N N . GLY A 1 78 ? 4.738 -4.356 -12.037 1.00 88.25 78 GLY A N 1
ATOM 565 C CA . GLY A 1 78 ? 6.092 -4.816 -12.336 1.00 88.25 78 GLY A CA 1
ATOM 566 C C . GLY A 1 78 ? 6.917 -5.298 -11.133 1.00 88.25 78 GLY A C 1
ATOM 567 O O . GLY A 1 78 ? 8.057 -5.703 -11.348 1.00 88.25 78 GLY A O 1
ATOM 568 N N . ALA A 1 79 ? 6.398 -5.268 -9.900 1.00 89.00 79 ALA A N 1
ATOM 569 C CA . ALA A 1 79 ? 7.155 -5.595 -8.687 1.00 89.00 79 ALA A CA 1
ATOM 570 C C . ALA A 1 79 ? 6.570 -6.789 -7.918 1.00 89.00 79 ALA A C 1
ATOM 572 O O . ALA A 1 79 ? 5.354 -6.970 -7.851 1.00 89.00 79 ALA A O 1
ATOM 573 N N . ALA A 1 80 ? 7.453 -7.554 -7.279 1.00 88.88 80 ALA A N 1
ATOM 574 C CA . ALA A 1 80 ? 7.125 -8.572 -6.288 1.00 88.88 80 ALA A CA 1
ATOM 575 C C . ALA A 1 80 ? 7.800 -8.232 -4.944 1.00 88.88 80 ALA A C 1
ATOM 577 O O . ALA A 1 80 ? 8.747 -7.438 -4.910 1.00 88.88 80 ALA A O 1
ATOM 578 N N . PRO A 1 81 ? 7.350 -8.799 -3.810 1.00 88.75 81 PRO A N 1
ATOM 579 C CA . PRO A 1 81 ? 8.093 -8.694 -2.559 1.00 88.75 81 PRO A CA 1
ATOM 580 C C . PRO A 1 81 ? 9.516 -9.252 -2.720 1.00 88.75 81 PRO A C 1
ATOM 582 O O . PRO A 1 81 ? 9.686 -10.353 -3.234 1.00 88.75 81 PRO A O 1
ATOM 585 N N . SER A 1 82 ? 10.541 -8.547 -2.225 1.00 87.75 82 SER A N 1
ATOM 586 C CA . SER A 1 82 ? 11.932 -9.053 -2.210 1.00 87.75 82 SER A CA 1
ATOM 587 C C . SER A 1 82 ? 12.163 -10.184 -1.195 1.00 87.75 82 SER A C 1
ATOM 589 O O . SER A 1 82 ? 13.267 -10.707 -1.058 1.00 87.75 82 SER A O 1
ATOM 591 N N . GLY A 1 83 ? 11.102 -10.571 -0.493 1.00 76.50 83 GLY A N 1
ATOM 592 C CA . GLY A 1 83 ? 10.982 -11.720 0.385 1.00 76.50 83 GLY A CA 1
ATOM 593 C C . GLY A 1 83 ? 9.582 -11.725 0.996 1.00 76.50 83 GLY A C 1
ATOM 594 O O . GLY A 1 83 ? 8.940 -10.677 1.104 1.00 76.50 83 GLY A O 1
ATOM 595 N N . LEU A 1 84 ? 9.088 -12.893 1.404 1.00 64.25 84 LEU A N 1
ATOM 596 C CA . LEU A 1 84 ? 7.866 -12.968 2.201 1.00 64.25 84 LEU A CA 1
ATOM 597 C C . LEU A 1 84 ? 8.241 -12.620 3.651 1.00 64.25 84 LEU A C 1
ATOM 599 O O . LEU A 1 84 ? 9.038 -13.349 4.242 1.00 64.25 84 LEU A O 1
ATOM 603 N N . PRO A 1 85 ? 7.735 -11.524 4.251 1.00 59.50 85 PRO A N 1
ATOM 604 C CA . PRO A 1 85 ? 7.919 -11.314 5.681 1.00 59.50 85 PRO A CA 1
ATOM 605 C C . PRO A 1 85 ? 7.376 -12.531 6.438 1.00 59.50 85 PRO A C 1
ATOM 607 O O . PRO A 1 85 ? 6.277 -12.977 6.125 1.00 59.50 85 PRO A O 1
ATOM 610 N N . GLU A 1 86 ? 8.095 -13.022 7.455 1.00 56.78 86 GLU A N 1
ATOM 611 C CA . GLU A 1 86 ? 7.695 -14.188 8.279 1.00 56.78 86 GLU A CA 1
ATOM 612 C C . GLU A 1 86 ? 6.244 -14.083 8.802 1.00 56.78 86 GLU A C 1
ATOM 61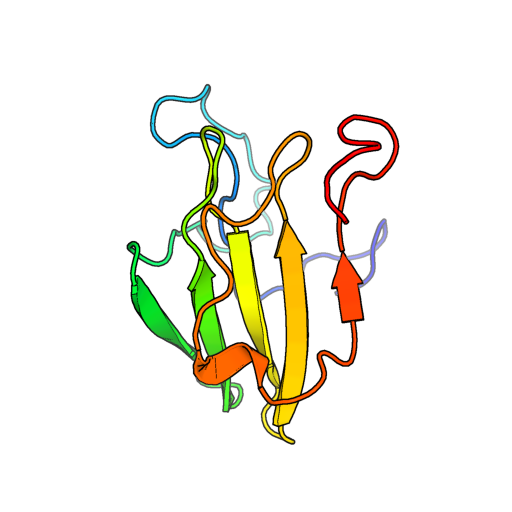4 O O . GLU A 1 86 ? 5.566 -15.065 9.054 1.00 56.78 86 GLU A O 1
ATOM 619 N N . GLN A 1 87 ? 5.697 -12.869 8.899 1.00 56.44 87 GLN A N 1
ATOM 620 C CA . GLN A 1 87 ? 4.308 -12.607 9.299 1.00 56.44 87 GLN A CA 1
ATOM 621 C C . GLN A 1 87 ? 3.254 -12.803 8.183 1.00 56.44 87 GLN A C 1
ATOM 623 O O . GLN A 1 87 ? 2.069 -12.548 8.414 1.00 56.44 87 GLN A O 1
ATOM 628 N N . LEU A 1 88 ? 3.636 -13.241 6.980 1.00 56.56 88 LEU A N 1
ATOM 629 C CA . LEU A 1 88 ? 2.705 -13.795 5.984 1.00 56.56 88 LEU A CA 1
ATOM 630 C C . LEU A 1 88 ? 2.285 -15.236 6.306 1.00 56.56 88 LEU A C 1
ATOM 632 O O . LEU A 1 88 ? 1.444 -15.781 5.602 1.00 56.56 88 LEU A O 1
ATOM 636 N N . ASP A 1 89 ? 2.753 -15.803 7.422 1.00 54.81 89 ASP A N 1
ATOM 637 C CA . ASP A 1 89 ? 2.260 -17.070 7.981 1.00 54.81 89 ASP A CA 1
ATOM 638 C C . ASP A 1 89 ? 0.738 -17.092 8.224 1.00 54.81 89 ASP A C 1
ATOM 640 O O . ASP A 1 89 ? 0.132 -18.155 8.368 1.00 54.81 89 ASP A O 1
ATOM 644 N N . ARG A 1 90 ? 0.088 -15.921 8.266 1.00 63.88 90 ARG A N 1
ATOM 645 C CA . ARG A 1 90 ? -1.375 -15.806 8.213 1.00 63.88 90 ARG A CA 1
ATOM 646 C C . ARG A 1 90 ? -1.821 -15.520 6.783 1.00 63.88 90 ARG A C 1
ATOM 648 O O . ARG A 1 90 ? -1.232 -14.671 6.118 1.00 63.88 90 ARG A O 1
ATOM 655 N N . SER A 1 91 ? -2.900 -16.166 6.346 1.00 80.50 91 SER A N 1
ATOM 656 C CA . SER A 1 91 ? -3.496 -15.948 5.025 1.00 80.50 91 SER A CA 1
ATOM 657 C C . SER A 1 91 ? -3.788 -14.464 4.773 1.00 80.50 91 SER A C 1
ATOM 659 O O . SER A 1 91 ? -4.236 -13.745 5.670 1.00 80.50 91 SER A O 1
ATOM 661 N N . LEU A 1 92 ? -3.508 -14.004 3.554 1.00 89.31 92 LEU A N 1
ATOM 662 C CA . LEU A 1 92 ? -4.004 -12.728 3.045 1.00 89.31 92 LEU A CA 1
ATOM 663 C C . LEU A 1 92 ? -5.427 -12.940 2.527 1.00 89.31 92 LEU A C 1
ATOM 665 O O . LEU A 1 92 ? -5.685 -13.928 1.841 1.00 89.31 92 LEU A O 1
ATOM 669 N N . ASP A 1 93 ? -6.326 -12.008 2.821 1.00 94.50 93 ASP A N 1
ATOM 670 C CA . ASP A 1 93 ? -7.692 -12.036 2.290 1.00 94.50 93 ASP A CA 1
ATOM 671 C C . ASP A 1 93 ? -7.733 -11.529 0.844 1.00 94.50 93 ASP A C 1
ATOM 673 O O . ASP A 1 93 ? -8.592 -11.927 0.056 1.00 94.50 93 ASP A O 1
ATOM 677 N N . MET A 1 94 ? -6.797 -10.647 0.477 1.00 94.69 94 MET A N 1
ATOM 678 C CA . MET A 1 94 ? -6.693 -10.096 -0.870 1.00 94.69 94 MET A CA 1
ATOM 679 C C . MET A 1 94 ? -5.252 -9.751 -1.243 1.00 94.69 94 MET A C 1
ATOM 681 O O . MET A 1 94 ? -4.503 -9.184 -0.447 1.00 94.69 94 MET A O 1
ATOM 685 N N . VAL A 1 95 ? -4.892 -10.017 -2.499 1.00 92.19 95 VAL A N 1
ATOM 686 C CA . VAL A 1 95 ? -3.660 -9.517 -3.119 1.00 92.19 95 VAL A CA 1
ATOM 687 C C . VAL A 1 95 ? -4.029 -8.756 -4.386 1.00 92.19 95 VAL A C 1
ATOM 689 O O . VAL A 1 95 ? -4.757 -9.269 -5.233 1.00 92.19 95 VAL A O 1
ATOM 692 N N . VAL A 1 96 ? -3.539 -7.526 -4.505 1.00 93.88 96 VAL A N 1
ATOM 693 C CA . VAL A 1 96 ? -3.668 -6.685 -5.695 1.00 93.88 96 VAL A CA 1
ATOM 694 C C . VAL A 1 96 ? -2.286 -6.564 -6.317 1.00 93.88 96 VAL A C 1
ATOM 696 O O . VAL A 1 96 ? -1.382 -5.990 -5.714 1.00 93.88 96 VAL A O 1
ATOM 699 N N . LEU A 1 97 ? -2.132 -7.124 -7.511 1.00 92.19 97 LEU A N 1
ATOM 700 C CA . LEU A 1 97 ? -0.866 -7.206 -8.228 1.00 92.19 97 LEU A CA 1
ATOM 701 C C . LEU A 1 97 ? -1.079 -7.110 -9.739 1.00 92.19 97 LEU A C 1
ATOM 703 O O . LEU A 1 97 ? -2.164 -7.400 -10.249 1.00 92.19 97 LEU A O 1
ATOM 707 N N . ASP A 1 98 ? -0.0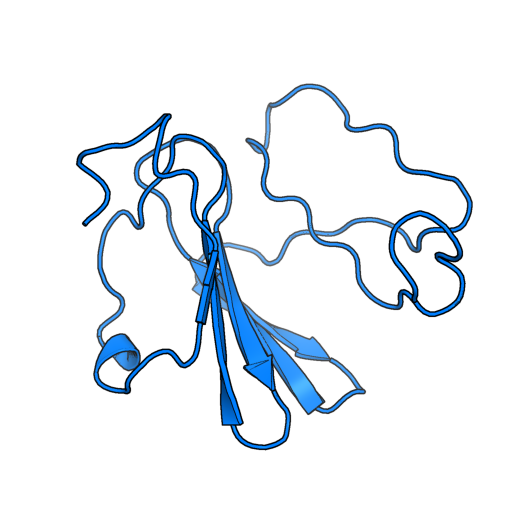22 -6.730 -10.448 1.00 91.00 98 ASP A N 1
ATOM 708 C CA . ASP A 1 98 ? 0.032 -6.798 -11.904 1.00 91.00 98 ASP A CA 1
ATOM 709 C C . ASP A 1 98 ? 0.515 -8.181 -12.359 1.00 91.00 98 ASP A C 1
ATOM 711 O O . ASP A 1 98 ? 1.707 -8.475 -12.349 1.00 91.00 98 ASP A O 1
ATOM 715 N N . VAL A 1 99 ? -0.427 -9.020 -12.788 1.00 87.56 99 VAL A N 1
ATOM 716 C CA . VAL A 1 99 ? -0.144 -10.373 -13.296 1.00 87.56 99 VAL A CA 1
ATOM 717 C C . VAL A 1 99 ? 0.317 -10.395 -14.755 1.00 87.56 99 VAL A C 1
ATOM 719 O O . VAL A 1 99 ? 0.830 -11.409 -15.221 1.00 87.56 99 VAL A O 1
ATOM 722 N N . ILE A 1 100 ? 0.116 -9.304 -15.503 1.00 88.12 100 ILE A N 1
ATOM 723 C CA . ILE A 1 100 ? 0.483 -9.234 -16.923 1.00 88.12 100 ILE A CA 1
ATOM 724 C C . ILE A 1 100 ? 1.944 -8.810 -17.057 1.00 88.12 100 ILE A C 1
ATOM 726 O O . ILE A 1 100 ? 2.695 -9.416 -17.820 1.00 88.12 100 ILE A O 1
ATOM 730 N N . GLY A 1 101 ? 2.353 -7.790 -16.299 1.00 84.25 101 GLY A N 1
ATOM 731 C CA . GLY A 1 101 ? 3.732 -7.305 -16.263 1.00 84.25 101 GLY A CA 1
ATOM 732 C C . GLY A 1 101 ? 4.692 -8.194 -15.468 1.00 84.25 101 GLY A C 1
ATOM 733 O O . GLY A 1 101 ? 5.903 -8.060 -15.638 1.00 84.25 101 GLY A O 1
ATOM 734 N N . ARG A 1 102 ? 4.178 -9.101 -14.624 1.00 79.31 102 ARG A N 1
ATOM 735 C CA . ARG A 1 102 ? 4.962 -10.078 -13.849 1.00 79.31 102 ARG A CA 1
ATOM 736 C C . ARG A 1 102 ? 4.269 -11.443 -13.798 1.0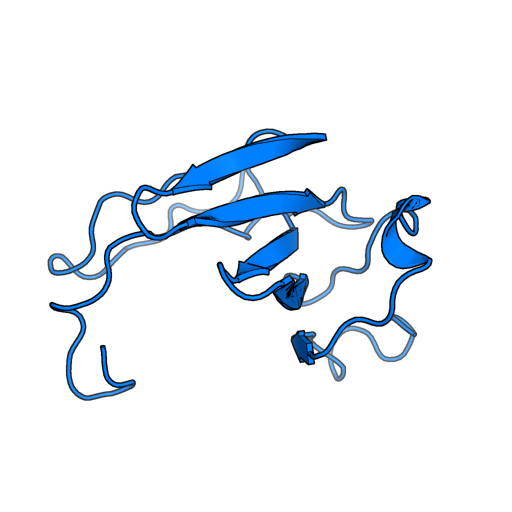0 79.31 102 ARG A C 1
ATOM 738 O O . ARG A 1 102 ? 3.655 -11.790 -12.789 1.00 79.31 102 ARG A O 1
ATOM 745 N N . PRO A 1 103 ? 4.369 -12.249 -14.868 1.00 71.31 103 PRO A N 1
ATOM 746 C CA . PRO A 1 103 ? 3.790 -13.593 -14.878 1.00 71.31 103 PRO A CA 1
ATOM 747 C C . PRO A 1 103 ? 4.454 -14.537 -13.860 1.00 71.31 103 PRO A C 1
ATOM 749 O O . PRO A 1 103 ? 3.897 -15.583 -13.543 1.00 71.31 103 PRO A O 1
ATOM 752 N N . ASP A 1 104 ? 5.641 -14.177 -13.366 1.00 73.31 104 ASP A N 1
ATOM 753 C CA . ASP A 1 104 ? 6.453 -14.906 -12.394 1.00 73.31 104 ASP A CA 1
ATOM 754 C C . ASP A 1 104 ? 6.255 -14.446 -10.939 1.00 73.31 104 ASP A C 1
ATOM 756 O O . ASP A 1 104 ? 6.854 -15.038 -10.049 1.00 73.31 104 ASP A O 1
ATOM 760 N N . ALA A 1 105 ? 5.437 -13.416 -10.674 1.00 60.81 105 ALA A N 1
ATOM 761 C CA . ALA A 1 105 ? 5.206 -12.870 -9.326 1.00 60.81 105 ALA A CA 1
ATOM 762 C C . ALA A 1 105 ? 4.286 -13.743 -8.442 1.00 60.81 105 ALA A C 1
ATOM 764 O O . ALA A 1 105 ? 3.434 -13.222 -7.718 1.00 60.81 105 ALA A O 1
ATOM 765 N N . VAL A 1 106 ? 4.448 -15.065 -8.522 1.00 49.41 106 VAL A N 1
ATOM 766 C CA . VAL A 1 106 ? 3.700 -16.085 -7.768 1.00 49.41 106 VAL A CA 1
ATOM 767 C C . VAL A 1 106 ? 4.439 -16.505 -6.507 1.00 49.41 106 VAL A C 1
ATOM 769 O O . VAL A 1 106 ? 5.658 -16.767 -6.598 1.00 49.41 106 VAL A O 1
#

Solvent-accessible surface area (backbone atoms only — not comparable to full-atom values): 6445 Å² total; per-residue (Å²): 94,40,89,100,76,42,51,84,61,54,84,81,42,73,62,31,65,36,90,90,47,82,86,80,89,69,65,86,70,53,58,78,71,44,67,62,57,80,80,35,70,47,77,44,97,81,53,30,37,36,30,28,39,61,41,70,38,85,37,39,21,38,39,39,32,42,66,91,63,54,30,37,38,41,38,36,77,64,40,40,65,64,58,83,59,82,79,61,81,52,84,68,78,40,78,47,68,41,60,83,73,29,79,76,71,119

InterPro domains:
  IPR003203 Bifunctional adenosylcobalamin biosynthesis protein CobU/CobP [PTHR34848] (1-105)